Protein AF-A0A659UK39-F1 (afdb_monomer)

Solvent-accessible surface area (backbone atoms only — not comparable to full-atom values): 6750 Å² total; per-residue (Å²): 63,24,23,70,84,41,58,67,58,41,40,75,67,81,35,50,94,50,55,87,34,50,70,42,90,97,42,38,68,63,32,34,38,48,92,80,35,88,89,19,87,55,72,42,58,64,63,29,46,33,50,43,53,34,47,54,51,33,53,52,32,57,78,67,73,54,85,78,88,35,75,26,52,36,42,49,49,34,52,74,39,67,55,28,52,52,27,50,53,51,34,60,75,66,70,50,77,64,46,74,44,77,52,73,73,78,50,48,101,53,75,50,84,62,97,88,90

pLDDT: mean 92.14, std 10.5, range [47.19, 98.5]

Radius of gyration: 15.26 Å; Cα contacts (8 Å, |Δi|>4): 176; chains: 1; bounding box: 42×20×41 Å

Foldseek 3Di:
DQALPCLVVCCVQPCVVQSVCEPHVVGHDSGQDVVVDVSSVDGHRDALCQLQVLQVVQVVCVVVVHDDAREGEHELLSCPDVSNVVSVVVCVVVVTRHHYHYPYDCDDVHRHDDPSD

Secondary structure (DSSP, 8-state):
--STT-HHHHIIIIIGGGGGGBTSTTSB-SS--TTT-TT--S---STT-HHHHHHHHHHHHHHTT-----EEEEEHHHHTSHHHHHHHHHHHHTT---EEEEE--S-SSSS--STT-

Mean predicted aligned error: 4.18 Å

Nearest PDB structures (foldseek):
  8a45-assembly1_D  TM=9.956E-01  e=1.708E-13  Pseudomonas aeruginosa LESB58
  8a5k-assembly2_B  TM=9.932E-01  e=4.489E-13  Pseudomonas aeruginosa LESB58
  8a5k-assembly2_E  TM=9.924E-01  e=4.787E-13  Pseudomonas aeruginosa LESB58
  8a45-assembly1_B  TM=9.937E-01  e=6.607E-13  Pseudomonas aeruginosa LESB58
  8a45-assembly1_A  TM=9.928E-01  e=9.118E-13  Pseudomonas aeruginosa LESB58

Sequence (117 aa):
DVGHQAYPHKILTGRRDRIRTLRQEGGLSGFTRRAESEYDPFGAAHSSTSISAGLGMAAARDLSGGRNNVISVIGDGAMSAGMAYEAMNNAGALDARLIVILNDNDMSIAPPTGAMS

Structure (mmCIF, N/CA/C/O backbone):
data_AF-A0A659UK39-F1
#
_entry.id   AF-A0A659UK39-F1
#
loop_
_atom_site.group_PDB
_atom_site.id
_atom_site.type_symbol
_atom_site.label_atom_id
_atom_site.label_alt_id
_atom_site.label_comp_id
_atom_site.label_asym_id
_atom_site.label_entity_id
_atom_site.label_seq_id
_atom_site.pdbx_PDB_ins_code
_atom_site.Cartn_x
_atom_site.Cartn_y
_atom_site.Cartn_z
_atom_site.occupancy
_atom_site.B_iso_or_equiv
_atom_site.auth_seq_id
_atom_site.auth_comp_id
_atom_site.auth_asym_id
_atom_site.auth_atom_id
_atom_site.pdbx_PDB_model_num
ATOM 1 N N . ASP A 1 1 ? 2.819 -1.716 0.590 1.00 94.94 1 ASP A N 1
ATOM 2 C CA . ASP A 1 1 ? 3.777 -0.636 0.878 1.00 94.94 1 ASP A CA 1
ATOM 3 C C . ASP A 1 1 ? 4.925 -0.704 -0.114 1.00 94.94 1 ASP A C 1
ATOM 5 O O . ASP A 1 1 ? 5.263 -1.819 -0.488 1.00 94.94 1 ASP A O 1
ATOM 9 N N . VAL A 1 2 ? 5.483 0.422 -0.571 1.00 94.75 2 VAL A N 1
ATOM 10 C CA . VAL A 1 2 ? 6.459 0.541 -1.683 1.00 94.75 2 VAL A CA 1
ATOM 11 C C . VAL A 1 2 ? 5.956 0.008 -3.037 1.00 94.75 2 VAL A C 1
ATOM 13 O O . VAL A 1 2 ? 5.951 0.742 -4.016 1.00 94.75 2 VAL A O 1
ATOM 16 N N . GLY A 1 3 ? 5.502 -1.244 -3.119 1.00 94.44 3 GLY A N 1
ATOM 17 C CA . GLY A 1 3 ? 4.922 -1.869 -4.312 1.00 94.44 3 GLY A CA 1
ATOM 18 C C . GLY A 1 3 ? 5.904 -2.710 -5.132 1.00 94.44 3 GLY A C 1
ATOM 19 O O . GLY A 1 3 ? 5.491 -3.321 -6.114 1.00 94.44 3 GLY A O 1
ATOM 20 N N . HIS A 1 4 ? 7.178 -2.782 -4.734 1.00 93.31 4 HIS A N 1
ATOM 21 C CA . HIS A 1 4 ? 8.207 -3.577 -5.419 1.00 93.31 4 HIS A CA 1
ATOM 22 C C . HIS A 1 4 ? 7.979 -5.094 -5.286 1.00 93.31 4 HIS A C 1
ATOM 24 O O . HIS A 1 4 ? 8.384 -5.861 -6.152 1.00 93.31 4 HIS A O 1
ATOM 30 N N . GLN A 1 5 ? 7.277 -5.518 -4.236 1.00 94.44 5 GLN A N 1
ATOM 31 C CA . GLN A 1 5 ? 6.864 -6.895 -3.973 1.00 94.44 5 GLN A CA 1
ATOM 32 C C . GLN A 1 5 ? 5.565 -7.297 -4.701 1.00 94.44 5 GLN A C 1
ATOM 34 O O . GLN A 1 5 ? 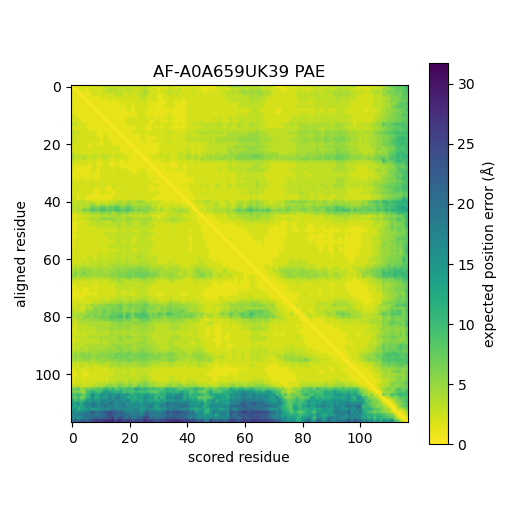5.109 -8.431 -4.592 1.00 94.44 5 GLN A O 1
ATOM 39 N N . ALA A 1 6 ? 4.939 -6.384 -5.451 1.00 96.69 6 ALA A N 1
ATOM 40 C CA . ALA A 1 6 ? 3.604 -6.583 -6.019 1.00 96.69 6 ALA A CA 1
ATOM 41 C C . ALA A 1 6 ? 3.596 -7.234 -7.418 1.00 96.69 6 ALA A C 1
ATOM 43 O O . ALA A 1 6 ? 2.592 -7.162 -8.127 1.00 96.69 6 ALA A O 1
ATOM 44 N N . TYR A 1 7 ? 4.685 -7.864 -7.868 1.00 96.94 7 TYR A N 1
ATOM 45 C CA . TYR A 1 7 ? 4.716 -8.471 -9.209 1.00 96.94 7 TYR A CA 1
ATOM 46 C C . TYR A 1 7 ? 3.735 -9.648 -9.353 1.00 96.94 7 TYR A C 1
ATOM 48 O O . TYR A 1 7 ? 3.014 -9.669 -10.354 1.00 96.94 7 TYR A O 1
ATOM 56 N N . PRO A 1 8 ? 3.601 -10.572 -8.375 1.00 97.81 8 PRO A N 1
ATOM 57 C CA . PRO A 1 8 ? 2.556 -11.596 -8.418 1.00 97.81 8 PRO A CA 1
ATOM 58 C C . PRO A 1 8 ? 1.149 -10.996 -8.491 1.00 97.81 8 PRO A C 1
ATOM 60 O O . PRO A 1 8 ? 0.336 -11.450 -9.290 1.00 97.81 8 PRO A O 1
ATOM 63 N N . HIS A 1 9 ? 0.884 -9.918 -7.741 1.00 97.75 9 HIS A N 1
ATOM 64 C CA . HIS A 1 9 ? -0.373 -9.168 -7.837 1.00 97.75 9 HIS A CA 1
ATOM 65 C C . HIS A 1 9 ? -0.628 -8.688 -9.267 1.00 97.75 9 H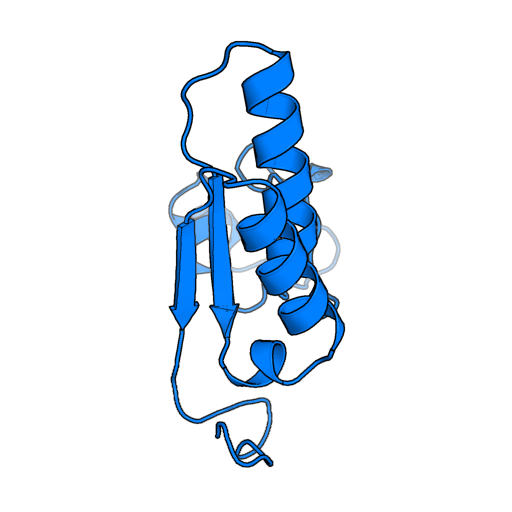IS A C 1
ATOM 67 O O . HIS A 1 9 ? -1.694 -8.963 -9.809 1.00 97.75 9 HIS A O 1
ATOM 73 N N . LYS A 1 10 ? 0.356 -8.061 -9.930 1.00 98.00 10 LYS A N 1
ATOM 74 C CA . LYS A 1 10 ?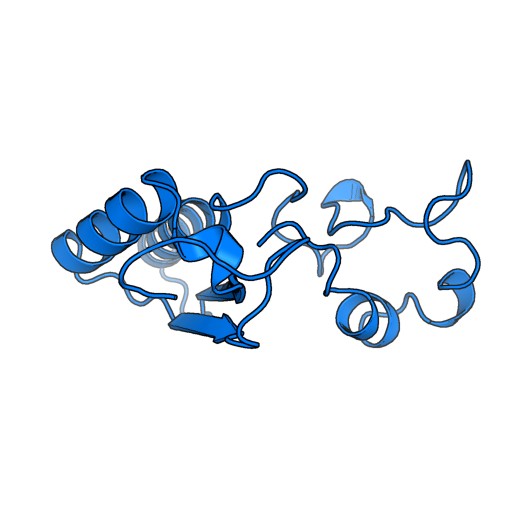 0.222 -7.641 -11.338 1.00 98.00 10 LYS A CA 1
ATOM 75 C C . LYS A 1 10 ? -0.082 -8.825 -12.265 1.00 98.00 10 LYS A C 1
ATOM 77 O O . LYS A 1 10 ? -0.987 -8.731 -13.092 1.00 98.00 10 LYS A O 1
ATOM 82 N N . ILE A 1 11 ? 0.624 -9.946 -12.104 1.00 98.38 11 ILE A N 1
ATOM 83 C CA . ILE A 1 11 ? 0.404 -11.165 -12.899 1.00 98.38 11 ILE A CA 1
ATOM 84 C C . ILE A 1 11 ? -1.035 -11.672 -12.745 1.00 98.38 11 ILE A C 1
ATOM 86 O O . ILE A 1 11 ? -1.688 -11.953 -13.749 1.00 98.38 11 ILE A O 1
ATOM 90 N N . LEU A 1 12 ? -1.527 -11.763 -11.508 1.00 98.50 12 LEU A N 1
ATOM 91 C CA . LEU A 1 12 ? -2.856 -12.293 -11.187 1.00 98.50 12 LEU A CA 1
ATOM 92 C C . LEU A 1 12 ? -4.000 -11.341 -11.558 1.00 98.50 12 LEU A C 1
ATOM 94 O O . LEU A 1 12 ? -5.141 -11.771 -11.672 1.00 98.50 12 LEU A O 1
ATOM 98 N N . THR A 1 13 ? -3.703 -10.063 -11.789 1.00 98.31 13 THR A N 1
ATOM 99 C CA . THR A 1 13 ? -4.691 -9.017 -12.102 1.00 98.31 13 THR A CA 1
ATOM 100 C C . THR A 1 13 ? -4.599 -8.565 -13.560 1.00 98.31 13 THR A C 1
ATOM 102 O O . THR A 1 13 ? -4.559 -7.375 -13.873 1.00 98.31 13 THR A O 1
ATOM 105 N N . GLY A 1 14 ? -4.510 -9.540 -14.470 1.00 97.69 14 GLY A N 1
ATOM 106 C CA . GLY A 1 14 ? -4.635 -9.326 -15.916 1.00 97.69 14 GLY A CA 1
ATOM 107 C C . GLY A 1 14 ? -3.390 -8.793 -16.630 1.00 97.69 14 GLY A C 1
ATOM 108 O O . GLY A 1 14 ? -3.466 -8.473 -17.812 1.00 97.69 14 GLY A O 1
ATOM 109 N N . ARG A 1 15 ? -2.228 -8.697 -15.964 1.00 98.12 15 ARG A N 1
ATOM 110 C CA . ARG A 1 15 ? -0.997 -8.137 -16.567 1.00 98.12 15 ARG A CA 1
ATOM 111 C C . ARG A 1 15 ? 0.105 -9.172 -16.805 1.00 98.12 15 ARG A C 1
ATOM 113 O O . ARG A 1 15 ? 1.255 -8.798 -17.033 1.00 98.12 15 ARG A O 1
ATOM 120 N N . ARG A 1 16 ? -0.229 -10.469 -16.792 1.00 97.94 16 ARG A N 1
ATOM 121 C CA . ARG A 1 16 ? 0.723 -11.573 -17.013 1.00 97.94 16 ARG A CA 1
ATOM 122 C C . ARG A 1 16 ? 1.520 -11.420 -18.311 1.00 97.94 16 ARG A C 1
ATOM 124 O O . ARG A 1 16 ? 2.744 -11.497 -18.265 1.00 97.94 16 ARG A O 1
ATOM 131 N N . ASP A 1 17 ? 0.858 -11.146 -19.431 1.00 97.94 17 ASP A N 1
ATOM 132 C CA . ASP A 1 17 ? 1.517 -11.095 -20.749 1.00 97.94 17 ASP A CA 1
ATOM 133 C C . ASP A 1 17 ? 2.466 -9.898 -20.894 1.00 97.94 17 ASP A C 1
ATOM 135 O O . ASP A 1 17 ? 3.432 -9.937 -21.653 1.00 97.94 17 ASP A O 1
ATOM 139 N N . ARG A 1 18 ? 2.238 -8.847 -20.099 1.00 97.25 18 ARG A N 1
ATOM 140 C CA . ARG A 1 18 ? 3.063 -7.634 -20.064 1.00 97.25 18 ARG A CA 1
ATOM 141 C C . ARG A 1 18 ? 4.135 -7.663 -18.976 1.00 97.25 18 ARG A C 1
ATOM 143 O O . ARG A 1 18 ? 4.929 -6.733 -18.891 1.00 97.25 18 ARG A O 1
ATOM 150 N N . ILE A 1 19 ? 4.212 -8.705 -18.142 1.00 97.25 19 ILE A N 1
ATOM 151 C CA . ILE A 1 19 ? 5.114 -8.691 -16.978 1.00 97.25 19 ILE A CA 1
ATOM 152 C C . ILE A 1 19 ? 6.593 -8.555 -17.368 1.00 97.25 19 ILE A C 1
ATOM 154 O O . ILE A 1 19 ? 7.387 -7.992 -16.622 1.00 97.25 19 ILE A O 1
ATOM 158 N N . ARG A 1 20 ? 6.961 -9.009 -18.572 1.00 97.44 20 ARG A N 1
ATOM 159 C CA . ARG A 1 20 ? 8.326 -8.895 -19.106 1.00 97.44 20 ARG A CA 1
ATOM 160 C C . ARG A 1 20 ? 8.715 -7.472 -19.518 1.00 97.44 20 ARG A C 1
ATOM 162 O O . ARG A 1 20 ? 9.897 -7.222 -19.713 1.00 97.44 20 ARG A O 1
ATOM 169 N N . THR A 1 21 ? 7.760 -6.545 -19.617 1.00 97.88 21 THR A N 1
ATOM 170 C CA . THR A 1 21 ? 8.016 -5.128 -19.932 1.00 97.88 21 THR A CA 1
ATOM 171 C C . THR A 1 21 ? 8.155 -4.274 -18.669 1.00 97.88 21 THR A C 1
ATOM 173 O O . THR A 1 21 ? 8.025 -3.054 -18.718 1.00 97.88 21 THR A O 1
ATOM 176 N N . LEU A 1 22 ? 8.301 -4.884 -17.495 1.00 97.12 22 LEU A N 1
ATOM 177 C CA . LEU A 1 22 ? 8.337 -4.158 -16.231 1.00 97.12 22 LEU A CA 1
ATOM 178 C C . LEU A 1 22 ? 9.589 -3.265 -16.138 1.00 97.12 22 LEU A C 1
ATOM 180 O O . LEU A 1 22 ? 10.693 -3.706 -16.444 1.00 97.12 22 LEU A O 1
ATOM 184 N N . ARG A 1 23 ? 9.403 -2.006 -15.715 1.00 95.69 23 ARG A N 1
ATOM 185 C CA . ARG A 1 23 ? 10.417 -0.929 -15.650 1.00 95.69 23 ARG A CA 1
ATOM 186 C C . ARG A 1 23 ? 11.039 -0.528 -16.995 1.00 95.69 23 ARG A C 1
ATOM 188 O O . ARG A 1 23 ? 12.044 0.174 -17.007 1.00 95.69 23 ARG A O 1
ATOM 195 N N . GLN A 1 24 ? 10.438 -0.932 -18.111 1.00 97.31 24 GLN A N 1
ATOM 196 C CA . GLN A 1 24 ? 10.822 -0.463 -19.442 1.00 97.31 24 GLN A CA 1
ATOM 197 C C . GLN A 1 24 ? 9.981 0.753 -19.840 1.00 97.31 24 GLN A C 1
ATOM 199 O O . GLN A 1 24 ? 8.855 0.925 -19.365 1.00 97.31 24 GLN A O 1
ATOM 204 N N . GLU A 1 25 ? 10.516 1.595 -20.723 1.00 96.31 25 GLU A N 1
ATOM 205 C CA . GLU A 1 25 ? 9.759 2.697 -21.320 1.00 96.31 25 GLU A CA 1
ATOM 206 C C . GLU A 1 25 ? 8.504 2.162 -22.034 1.00 96.31 25 GLU A C 1
ATOM 208 O O . GLU A 1 25 ? 8.552 1.138 -22.713 1.00 96.31 25 GLU A O 1
ATOM 213 N N . GLY A 1 26 ? 7.348 2.796 -21.807 1.00 95.00 26 GLY A N 1
ATOM 214 C CA . GLY A 1 26 ? 6.044 2.308 -22.295 1.00 95.00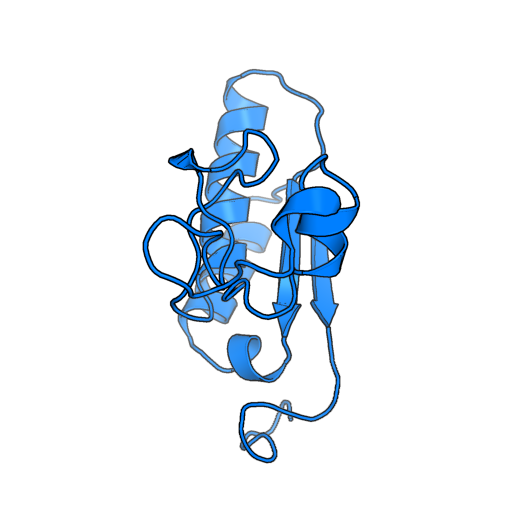 26 GLY A CA 1
ATOM 215 C C . GLY A 1 26 ? 5.547 1.001 -21.646 1.00 95.00 26 GLY A C 1
ATOM 216 O O . GLY A 1 26 ? 4.443 0.531 -21.937 1.00 95.00 26 GLY A O 1
ATOM 217 N N . GLY A 1 27 ? 6.343 0.413 -20.753 1.00 97.06 27 GLY A N 1
ATOM 218 C CA . GLY A 1 27 ? 6.079 -0.840 -20.064 1.00 97.06 27 GLY A CA 1
ATOM 219 C C . GLY A 1 27 ? 5.283 -0.697 -18.765 1.00 97.06 27 GLY A C 1
ATOM 220 O O . GLY A 1 27 ? 4.640 0.320 -18.501 1.00 97.06 27 GLY A O 1
ATOM 221 N N . LEU A 1 28 ? 5.305 -1.751 -17.942 1.00 97.62 28 LEU A N 1
ATOM 222 C CA . LEU A 1 28 ? 4.641 -1.739 -16.633 1.00 97.62 28 LEU A CA 1
ATOM 223 C C . LEU A 1 28 ? 5.518 -1.020 -15.609 1.00 97.62 28 LEU A C 1
ATOM 225 O O . LEU A 1 28 ? 6.739 -1.179 -15.597 1.00 97.62 28 LEU A O 1
ATOM 229 N N . SER A 1 29 ? 4.894 -0.287 -14.696 1.00 97.00 29 SER A N 1
ATOM 230 C CA . SER A 1 29 ? 5.567 0.281 -13.535 1.00 97.00 29 SER A CA 1
ATOM 231 C C . SER A 1 29 ? 6.165 -0.821 -12.657 1.00 97.00 29 SER A C 1
ATOM 233 O O . SER A 1 29 ? 5.569 -1.882 -12.462 1.00 97.00 29 SER A O 1
ATOM 235 N N . GLY A 1 30 ? 7.321 -0.538 -12.052 1.00 96.50 30 GLY A N 1
ATOM 236 C CA . GLY A 1 30 ? 7.910 -1.384 -11.010 1.00 96.50 30 GLY A CA 1
ATOM 237 C C . GLY A 1 30 ? 7.173 -1.340 -9.667 1.00 96.50 30 GLY A C 1
ATOM 238 O O . GLY A 1 30 ? 7.578 -2.037 -8.743 1.00 96.50 30 GLY A O 1
ATOM 239 N N . PHE A 1 31 ? 6.120 -0.531 -9.559 1.00 97.12 31 PHE A N 1
ATOM 240 C CA . PHE A 1 31 ? 5.302 -0.337 -8.363 1.00 97.12 31 PHE A CA 1
ATOM 241 C C . PHE A 1 31 ? 3.814 -0.374 -8.732 1.00 97.12 31 PHE A C 1
ATOM 243 O O . PHE A 1 31 ? 3.454 -0.331 -9.915 1.00 97.12 31 PHE A O 1
ATOM 250 N N . THR A 1 32 ? 2.924 -0.427 -7.741 1.00 96.56 32 THR A N 1
ATOM 251 C CA . THR A 1 32 ? 1.487 -0.252 -7.990 1.00 96.56 32 THR A CA 1
ATOM 252 C C . THR A 1 32 ? 1.215 1.166 -8.486 1.00 96.56 32 THR A C 1
ATOM 254 O O . THR A 1 32 ? 1.712 2.143 -7.922 1.00 96.56 32 THR A O 1
ATOM 257 N N . ARG A 1 33 ? 0.444 1.293 -9.568 1.00 96.56 33 ARG A N 1
ATOM 258 C CA . ARG A 1 33 ? 0.149 2.581 -10.203 1.00 96.56 33 ARG A CA 1
ATOM 259 C C . ARG A 1 33 ? -1.328 2.650 -10.570 1.00 96.56 33 ARG A C 1
ATOM 261 O O . ARG A 1 33 ? -1.777 1.917 -11.439 1.00 96.56 33 ARG A O 1
ATOM 268 N N . ARG A 1 34 ? -2.047 3.612 -9.987 1.00 96.06 34 ARG A N 1
ATOM 269 C CA . ARG A 1 34 ? -3.500 3.801 -10.184 1.00 96.06 34 ARG A CA 1
ATOM 270 C C . ARG A 1 34 ? -3.918 3.907 -11.652 1.00 96.06 34 ARG A C 1
ATOM 272 O O . ARG A 1 34 ? -4.919 3.338 -12.052 1.00 96.06 34 ARG A O 1
ATOM 279 N N . ALA A 1 35 ? -3.130 4.617 -12.461 1.00 95.88 35 ALA A N 1
ATOM 280 C CA . ALA A 1 35 ? -3.400 4.774 -13.892 1.00 95.88 35 ALA A CA 1
ATOM 281 C C . ALA A 1 35 ? -3.098 3.510 -14.725 1.00 95.88 35 ALA A C 1
ATOM 283 O O . ALA A 1 35 ? -3.425 3.472 -15.904 1.00 95.88 35 ALA A O 1
ATOM 284 N N . GLU A 1 36 ? -2.428 2.505 -14.151 1.00 97.06 36 GLU A N 1
ATOM 285 C CA . GLU A 1 36 ? -2.079 1.260 -14.845 1.00 97.06 36 GLU A CA 1
ATOM 286 C C . GLU A 1 36 ? -3.151 0.178 -14.674 1.00 97.06 36 GLU A C 1
ATOM 288 O O . GLU A 1 36 ? -3.290 -0.678 -15.545 1.00 97.06 36 GLU A O 1
ATOM 293 N N . SER A 1 37 ? -3.877 0.178 -13.552 1.00 97.31 37 SER A N 1
ATOM 294 C CA . SER A 1 37 ? -4.863 -0.855 -13.238 1.00 97.31 37 SER A CA 1
ATOM 295 C C . SER A 1 37 ? -5.832 -0.407 -12.145 1.00 97.31 37 SER A C 1
ATOM 297 O O . SER A 1 37 ? -5.417 0.200 -11.158 1.00 97.31 37 SER A O 1
ATOM 299 N N . GLU A 1 38 ? -7.104 -0.791 -12.273 1.00 96.94 38 GLU A N 1
ATOM 300 C CA . GLU A 1 38 ? -8.110 -0.653 -11.208 1.00 96.94 38 GLU A CA 1
ATOM 301 C C . GLU A 1 38 ? -7.736 -1.433 -9.935 1.00 96.94 38 GLU A C 1
ATOM 303 O O . GLU A 1 38 ? -8.104 -1.045 -8.829 1.00 96.94 38 GLU A O 1
ATOM 308 N N . TYR A 1 39 ? -6.934 -2.493 -10.082 1.00 97.31 39 TYR A N 1
ATOM 309 C CA . TYR A 1 39 ? -6.444 -3.313 -8.977 1.00 97.31 39 TYR A CA 1
ATOM 310 C C . TYR A 1 39 ? -5.264 -2.677 -8.225 1.00 97.31 39 TYR A C 1
ATOM 312 O O . TYR A 1 39 ? -4.769 -3.261 -7.263 1.00 97.31 39 TYR A O 1
ATOM 320 N N . ASP A 1 40 ? -4.790 -1.500 -8.644 1.00 96.94 40 ASP A N 1
ATOM 321 C CA . ASP A 1 40 ? -3.726 -0.749 -7.976 1.00 96.94 40 ASP A CA 1
ATOM 322 C C . ASP A 1 40 ? -4.338 0.486 -7.274 1.00 96.94 40 ASP A C 1
ATOM 324 O O . ASP A 1 40 ? -4.175 1.612 -7.750 1.00 96.94 40 ASP A O 1
ATOM 328 N N . PRO A 1 41 ? -5.044 0.319 -6.134 1.00 91.69 41 PRO A N 1
ATOM 329 C CA . PRO A 1 41 ? -5.874 1.374 -5.535 1.00 91.69 41 PRO A CA 1
ATOM 330 C C . PRO A 1 41 ? -5.063 2.568 -5.013 1.00 91.69 41 PRO A C 1
ATOM 332 O O . PRO A 1 41 ? -5.578 3.680 -4.883 1.00 91.69 41 PRO A O 1
ATOM 335 N N . PHE A 1 42 ? -3.776 2.350 -4.736 1.00 91.88 42 PHE A N 1
ATOM 336 C CA . PHE A 1 42 ? -2.848 3.339 -4.209 1.00 91.88 42 PHE A CA 1
ATOM 337 C C . PHE A 1 42 ? -1.556 3.361 -5.032 1.00 91.88 42 PHE A C 1
ATOM 339 O O . PHE A 1 42 ? -0.976 2.316 -5.349 1.00 91.88 42 PHE A O 1
ATOM 346 N N . GLY A 1 43 ? -1.107 4.569 -5.381 1.00 88.56 43 GLY A N 1
ATOM 347 C CA . GLY A 1 43 ? 0.196 4.771 -6.006 1.00 88.56 43 GLY A CA 1
ATOM 348 C C . GLY A 1 43 ? 1.277 4.686 -4.940 1.00 88.56 43 GLY A C 1
ATOM 349 O O . GLY A 1 43 ? 1.312 5.530 -4.053 1.00 88.56 43 GLY A O 1
ATOM 350 N N . ALA A 1 44 ? 2.131 3.671 -5.023 1.00 87.62 44 ALA A N 1
ATOM 351 C CA . ALA A 1 44 ? 3.211 3.454 -4.069 1.00 87.62 44 ALA A CA 1
ATOM 352 C C . ALA A 1 44 ? 4.578 3.731 -4.714 1.00 87.62 44 ALA A C 1
ATOM 354 O O . ALA A 1 44 ? 4.691 3.793 -5.937 1.00 87.62 44 ALA A O 1
ATOM 355 N N . ALA A 1 45 ? 5.592 3.932 -3.875 1.00 89.19 45 ALA A N 1
ATOM 356 C CA . ALA A 1 45 ? 7.024 3.878 -4.193 1.00 89.19 45 ALA A CA 1
ATOM 357 C C . ALA A 1 45 ? 7.799 4.246 -2.924 1.00 89.19 45 ALA A C 1
ATOM 359 O O . ALA A 1 45 ? 8.685 3.520 -2.491 1.00 89.19 45 ALA A O 1
ATOM 360 N N . HIS A 1 46 ? 7.405 5.345 -2.278 1.00 92.88 46 HIS A N 1
ATOM 361 C CA . HIS A 1 46 ? 7.903 5.684 -0.951 1.00 92.88 46 HIS A CA 1
ATOM 362 C C . HIS A 1 46 ? 7.378 4.692 0.087 1.00 92.88 46 HIS A C 1
ATOM 364 O O . HIS A 1 46 ? 6.212 4.278 0.041 1.00 92.88 46 HIS A O 1
ATOM 370 N N . SER A 1 47 ? 8.265 4.312 1.002 1.00 92.56 47 SER A N 1
ATOM 371 C CA . SER A 1 47 ? 7.959 3.379 2.075 1.00 92.56 47 SER A CA 1
ATOM 372 C C . SER A 1 47 ? 7.062 4.005 3.137 1.00 92.56 47 SER A C 1
ATOM 374 O O . SER A 1 47 ? 6.978 5.226 3.265 1.00 92.56 47 SER A O 1
ATOM 376 N N . SER A 1 48 ? 6.435 3.142 3.930 1.00 94.69 48 SER A N 1
ATOM 377 C CA . SER A 1 48 ? 5.755 3.469 5.188 1.00 94.69 48 SER A CA 1
ATOM 378 C C . SER A 1 48 ? 4.461 4.272 5.031 1.00 94.69 48 SER A C 1
ATOM 380 O O . SER A 1 48 ? 3.903 4.762 6.008 1.00 94.69 48 SER A O 1
ATOM 382 N N . THR A 1 49 ? 3.956 4.386 3.801 1.00 96.00 49 THR A N 1
ATOM 383 C CA . THR A 1 49 ? 2.766 5.178 3.451 1.00 96.00 49 THR A CA 1
ATOM 384 C C . THR A 1 49 ? 1.469 4.365 3.472 1.00 96.00 49 THR A C 1
ATOM 386 O O . THR A 1 49 ? 0.377 4.932 3.527 1.00 96.00 49 THR A O 1
ATOM 389 N N . 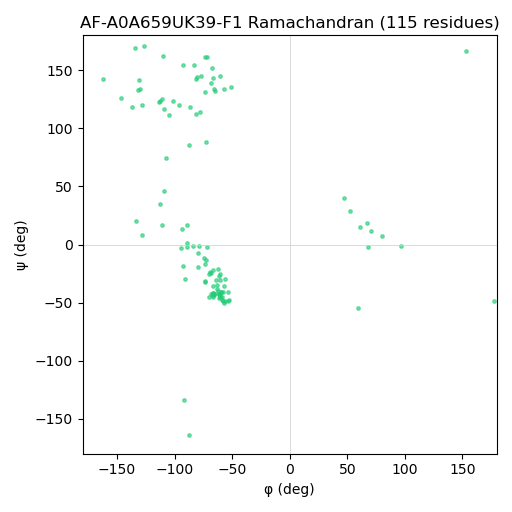SER A 1 50 ? 1.548 3.031 3.422 1.00 96.69 50 SER A N 1
ATOM 390 C CA . SER A 1 50 ? 0.379 2.189 3.132 1.00 96.69 50 SER A CA 1
ATOM 391 C C . SER A 1 50 ? -0.631 2.065 4.271 1.00 96.69 50 SER A C 1
ATOM 393 O O . SER A 1 50 ? -1.818 1.914 3.988 1.00 96.69 50 SER A O 1
ATOM 395 N N . ILE A 1 51 ? -0.212 2.125 5.540 1.00 97.12 51 ILE A N 1
ATOM 396 C CA . ILE A 1 51 ? -1.149 2.054 6.676 1.00 97.12 51 ILE A CA 1
ATOM 397 C C . ILE A 1 51 ? -1.977 3.339 6.736 1.00 97.12 51 ILE A C 1
ATOM 399 O O . ILE A 1 51 ? -3.198 3.265 6.810 1.00 97.12 51 ILE A O 1
ATOM 403 N N . SER A 1 52 ? -1.335 4.504 6.594 1.00 96.81 52 SER A N 1
ATOM 404 C CA . SER A 1 52 ? -2.022 5.804 6.573 1.00 96.81 52 SER A CA 1
ATOM 405 C C . SER A 1 52 ? -2.999 5.904 5.394 1.00 96.81 52 SER A C 1
ATOM 407 O O . SER A 1 52 ? -4.171 6.242 5.565 1.00 96.81 52 SER A O 1
ATOM 409 N N . ALA A 1 53 ? -2.561 5.499 4.195 1.00 97.00 53 ALA A N 1
ATOM 410 C CA . ALA A 1 53 ? -3.434 5.443 3.024 1.00 97.00 53 ALA A CA 1
ATOM 411 C C . ALA A 1 53 ? -4.610 4.467 3.218 1.00 97.00 53 ALA A C 1
ATOM 413 O O . ALA A 1 53 ? -5.748 4.795 2.881 1.00 97.00 53 ALA A O 1
ATOM 414 N N . GLY A 1 54 ? -4.346 3.287 3.789 1.00 97.44 54 GLY A N 1
ATOM 415 C CA . GLY A 1 54 ? -5.368 2.299 4.128 1.00 97.44 54 GLY A CA 1
ATOM 416 C C . GLY A 1 54 ? -6.379 2.835 5.142 1.00 97.44 54 GLY A C 1
ATOM 417 O O . GLY A 1 54 ? -7.580 2.673 4.950 1.00 97.44 54 GLY A O 1
ATOM 418 N N . LEU A 1 55 ? -5.928 3.551 6.171 1.00 97.75 55 LEU A N 1
ATOM 419 C CA . LEU A 1 55 ? -6.808 4.192 7.146 1.00 97.75 55 LEU A CA 1
ATOM 420 C C . LEU A 1 55 ? -7.744 5.210 6.478 1.00 97.75 55 LEU A C 1
ATOM 422 O O . LEU A 1 55 ? -8.950 5.179 6.714 1.00 97.75 55 LEU A O 1
ATOM 426 N N . GLY A 1 56 ? -7.222 6.043 5.572 1.00 97.50 56 GLY A N 1
ATOM 427 C CA . GLY A 1 56 ? -8.045 6.964 4.783 1.00 97.50 56 GLY A CA 1
ATOM 428 C C . GLY A 1 56 ? -9.096 6.247 3.927 1.00 97.50 56 GLY A C 1
ATOM 429 O O . GLY A 1 56 ? -10.252 6.668 3.873 1.00 97.50 56 GLY A O 1
ATOM 430 N N . MET A 1 57 ? -8.732 5.124 3.299 1.00 97.56 57 MET A N 1
ATOM 431 C CA . MET A 1 57 ? -9.678 4.298 2.537 1.00 97.56 57 MET A CA 1
ATOM 432 C C . MET A 1 57 ? -10.731 3.629 3.431 1.00 97.56 57 MET A C 1
ATOM 434 O O . MET A 1 57 ? -11.885 3.508 3.021 1.00 97.56 57 MET A O 1
ATOM 438 N N . ALA A 1 58 ? -10.363 3.209 4.644 1.00 97.88 58 ALA A N 1
ATOM 439 C CA . ALA A 1 58 ? -11.290 2.634 5.617 1.00 97.88 58 ALA A CA 1
ATOM 440 C C . ALA A 1 58 ? -12.303 3.681 6.105 1.00 97.88 58 ALA A C 1
ATOM 442 O O . ALA A 1 58 ? -13.503 3.420 6.077 1.00 97.88 58 ALA A O 1
ATOM 443 N N . ALA A 1 59 ? -11.838 4.888 6.433 1.00 97.44 59 ALA A N 1
ATOM 444 C CA . ALA A 1 59 ? -12.712 5.999 6.797 1.00 97.44 59 ALA A CA 1
ATOM 445 C C . ALA A 1 59 ? -13.678 6.360 5.653 1.00 97.44 59 ALA A C 1
ATOM 447 O O . ALA A 1 59 ? -14.881 6.495 5.867 1.00 97.44 59 ALA A O 1
ATOM 448 N N . ALA A 1 60 ? -13.179 6.449 4.414 1.00 97.50 60 ALA A N 1
ATOM 449 C CA . ALA A 1 60 ? -14.014 6.726 3.246 1.00 97.50 60 ALA A CA 1
ATOM 450 C C . ALA A 1 60 ? -15.064 5.630 2.991 1.00 97.50 60 ALA A C 1
ATOM 452 O O . ALA A 1 60 ? -16.211 5.943 2.658 1.00 97.50 60 ALA A O 1
ATOM 453 N N . ARG A 1 61 ? -14.702 4.350 3.171 1.00 97.50 61 ARG A N 1
ATOM 454 C CA . ARG A 1 61 ? -15.647 3.224 3.117 1.00 97.50 61 ARG A CA 1
ATOM 455 C C . ARG A 1 61 ? -16.771 3.416 4.130 1.00 97.50 61 ARG A C 1
ATOM 457 O O . ARG A 1 61 ? -17.930 3.285 3.742 1.00 97.50 61 ARG A O 1
ATOM 464 N N . ASP A 1 62 ? -16.441 3.703 5.386 1.00 96.50 62 ASP A N 1
ATOM 465 C CA . ASP A 1 62 ? -17.430 3.802 6.467 1.00 96.50 62 ASP A CA 1
ATOM 466 C C . ASP A 1 62 ? -18.397 4.965 6.229 1.00 96.50 62 ASP A C 1
ATOM 468 O O . ASP A 1 62 ? -19.612 4.785 6.316 1.00 96.50 62 ASP A O 1
ATOM 472 N N . LEU A 1 63 ? -17.879 6.119 5.792 1.00 97.19 63 LEU A N 1
ATOM 473 C CA . LEU A 1 63 ? -18.692 7.268 5.375 1.00 97.19 63 LEU A CA 1
ATOM 474 C C . LEU A 1 63 ? -19.616 6.952 4.191 1.00 97.19 63 LEU A C 1
ATOM 476 O O . LEU A 1 63 ? -20.695 7.527 4.075 1.00 97.19 63 LEU A O 1
ATOM 480 N N . SER A 1 64 ? -19.206 6.031 3.319 1.00 97.50 64 SER A N 1
ATOM 481 C CA . SER A 1 64 ? -19.986 5.603 2.154 1.00 97.50 64 SER A CA 1
ATOM 482 C C . SER A 1 64 ? -20.938 4.435 2.456 1.00 97.50 64 SER A C 1
ATOM 484 O O . SER A 1 64 ? -21.585 3.931 1.540 1.00 97.50 64 SER A O 1
ATOM 486 N N . GLY A 1 65 ? -21.004 3.948 3.704 1.00 97.06 65 GLY A N 1
ATOM 487 C CA . GLY A 1 65 ? -21.789 2.762 4.075 1.00 97.06 65 GLY A CA 1
ATOM 488 C C . GLY A 1 65 ? -21.268 1.448 3.469 1.00 97.06 65 GLY A C 1
ATOM 489 O O . GLY A 1 65 ? -22.004 0.463 3.373 1.00 97.06 65 GLY A O 1
ATOM 490 N N . GLY A 1 66 ? -20.010 1.430 3.022 1.00 96.88 66 GLY A N 1
ATOM 491 C CA . GLY A 1 66 ? -19.375 0.279 2.390 1.00 96.88 66 GLY A CA 1
ATOM 492 C C . GLY A 1 66 ? -19.023 -0.830 3.383 1.00 96.88 66 GLY A C 1
ATOM 493 O O . GLY A 1 66 ? -18.911 -0.621 4.588 1.00 96.88 66 GLY A O 1
ATOM 494 N N . ARG A 1 67 ? -18.812 -2.046 2.868 1.00 96.25 67 ARG A N 1
ATOM 495 C CA . ARG A 1 67 ? -18.461 -3.228 3.686 1.00 96.25 67 ARG A CA 1
ATOM 496 C C . ARG A 1 67 ? -17.222 -3.973 3.195 1.00 96.25 67 ARG A C 1
ATOM 498 O O . ARG A 1 67 ? -16.936 -5.069 3.676 1.00 96.25 67 ARG A O 1
ATOM 505 N N . ASN A 1 68 ? -16.502 -3.407 2.228 1.00 96.50 68 ASN A N 1
ATOM 506 C CA . ASN A 1 68 ? -15.276 -4.003 1.714 1.00 96.50 68 ASN A CA 1
ATOM 507 C C . ASN A 1 68 ? -14.164 -3.989 2.773 1.00 96.50 68 ASN A C 1
ATOM 509 O O . ASN A 1 68 ? -14.098 -3.121 3.645 1.00 96.50 68 ASN A O 1
ATOM 513 N N . ASN A 1 69 ? -13.260 -4.958 2.674 1.00 97.56 69 ASN A N 1
ATOM 514 C CA . ASN A 1 69 ? -12.063 -4.973 3.500 1.00 97.56 69 ASN A CA 1
ATOM 515 C C . ASN A 1 69 ? -11.051 -3.963 2.953 1.00 97.56 69 ASN A C 1
ATOM 517 O O . ASN A 1 69 ? -10.935 -3.787 1.739 1.00 97.56 69 ASN A O 1
ATOM 521 N N . VAL A 1 70 ? -10.309 -3.331 3.858 1.00 97.94 70 VAL A N 1
ATOM 522 C CA . VAL A 1 70 ? -9.124 -2.544 3.517 1.00 97.94 70 VAL A CA 1
ATOM 523 C C . VAL A 1 70 ? -7.925 -3.270 4.100 1.00 97.94 70 VAL A C 1
ATOM 525 O O . VAL A 1 70 ? -7.921 -3.591 5.289 1.00 97.94 70 VAL A O 1
ATOM 528 N N . ILE A 1 71 ? -6.966 -3.597 3.235 1.00 97.94 71 ILE A N 1
ATOM 529 C CA . ILE A 1 71 ? -5.822 -4.444 3.563 1.00 97.94 71 ILE A CA 1
ATOM 530 C C . ILE A 1 71 ? -4.546 -3.717 3.146 1.00 97.94 71 ILE A C 1
ATOM 532 O O . ILE A 1 71 ? -4.356 -3.430 1.963 1.00 97.94 71 ILE A O 1
ATOM 536 N N . SER A 1 72 ? -3.663 -3.460 4.106 1.00 97.31 72 SER A N 1
ATOM 537 C CA . SER A 1 72 ? -2.342 -2.877 3.869 1.00 97.31 72 SER A CA 1
ATOM 538 C C . SER A 1 72 ? -1.267 -3.934 4.094 1.00 97.31 72 SER A C 1
ATOM 540 O O . SER A 1 72 ? -1.110 -4.434 5.201 1.00 97.31 72 SER A O 1
ATOM 542 N N . VAL A 1 73 ? -0.517 -4.277 3.044 1.00 97.12 73 VAL A N 1
ATOM 543 C CA . VAL A 1 73 ? 0.645 -5.179 3.135 1.00 97.12 73 VAL A CA 1
ATOM 544 C C . VAL A 1 73 ? 1.908 -4.338 3.261 1.00 97.12 73 VAL A C 1
ATOM 546 O O . VAL A 1 73 ? 2.195 -3.551 2.356 1.00 97.12 73 VAL A O 1
ATOM 549 N N . ILE A 1 74 ? 2.666 -4.490 4.341 1.00 96.19 74 ILE A N 1
ATOM 550 C CA . ILE A 1 74 ? 3.857 -3.690 4.652 1.00 96.19 74 ILE A CA 1
ATOM 551 C C . ILE A 1 74 ? 5.025 -4.602 5.031 1.00 96.19 74 ILE A C 1
ATOM 553 O O . ILE A 1 74 ? 4.808 -5.629 5.657 1.00 96.19 74 ILE A O 1
ATOM 557 N N . GLY A 1 75 ? 6.242 -4.267 4.598 1.00 93.75 75 GLY A N 1
ATOM 558 C CA . GLY A 1 75 ? 7.449 -4.988 5.022 1.00 93.75 75 GLY A CA 1
ATOM 559 C C . GLY A 1 75 ? 7.957 -4.490 6.376 1.00 93.75 75 GLY A C 1
ATOM 560 O O . GLY A 1 75 ? 7.733 -3.324 6.708 1.00 93.75 75 GLY A O 1
ATOM 561 N N . ASP A 1 76 ? 8.672 -5.334 7.112 1.00 89.25 76 ASP A N 1
ATOM 562 C CA . ASP A 1 76 ? 9.347 -5.023 8.382 1.00 89.25 76 ASP A CA 1
ATOM 563 C C . ASP A 1 76 ? 10.258 -3.788 8.273 1.00 89.25 76 ASP A C 1
ATOM 565 O O . ASP A 1 76 ? 10.094 -2.825 9.027 1.00 89.25 76 ASP A O 1
ATOM 569 N N . GLY A 1 77 ? 11.099 -3.704 7.236 1.00 86.44 77 GLY A N 1
ATOM 570 C CA . GLY A 1 77 ? 11.927 -2.520 6.994 1.00 86.44 77 GLY A CA 1
ATOM 571 C C . GLY A 1 77 ? 11.122 -1.217 6.862 1.00 86.44 77 GLY A C 1
ATOM 572 O O . GLY A 1 77 ? 11.550 -0.166 7.341 1.00 86.44 77 GLY A O 1
ATOM 573 N N . ALA A 1 78 ? 9.924 -1.270 6.269 1.00 88.00 78 ALA A N 1
ATOM 574 C CA . ALA A 1 78 ? 9.042 -0.109 6.125 1.00 88.00 78 ALA A CA 1
ATOM 575 C C . ALA A 1 78 ? 8.259 0.224 7.411 1.00 88.00 78 ALA A C 1
ATOM 577 O O . ALA A 1 78 ? 7.810 1.363 7.557 1.00 88.00 78 ALA A O 1
ATOM 578 N N . MET A 1 79 ? 8.117 -0.717 8.348 1.00 90.00 79 MET A N 1
ATOM 579 C CA . MET A 1 79 ? 7.496 -0.465 9.653 1.00 90.00 79 MET A CA 1
ATOM 580 C C . MET A 1 79 ? 8.354 0.416 10.557 1.00 90.00 79 MET A C 1
ATOM 582 O O . MET A 1 79 ? 7.811 1.113 11.405 1.00 90.00 79 MET A O 1
ATOM 58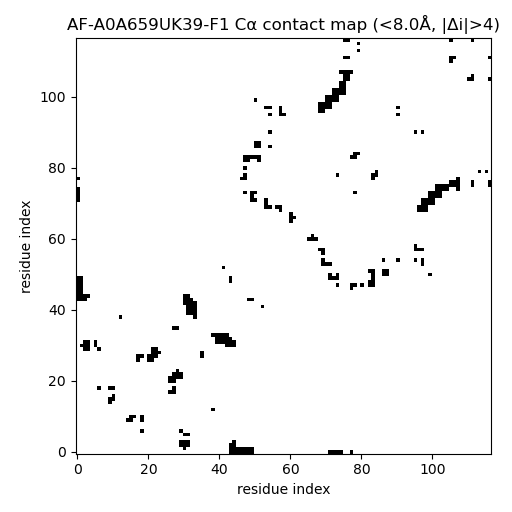6 N N . SER A 1 80 ? 9.674 0.430 10.360 1.00 83.88 80 SER A N 1
ATOM 587 C CA . SER A 1 80 ? 10.609 1.214 11.181 1.00 83.88 80 SER A CA 1
ATOM 588 C C . SER A 1 80 ? 10.392 2.735 11.121 1.00 83.88 80 SER A C 1
ATOM 590 O O . SER A 1 80 ? 10.813 3.455 12.028 1.00 83.88 80 SER A O 1
ATOM 592 N N . ALA A 1 81 ? 9.725 3.252 10.084 1.00 87.69 81 ALA A N 1
ATOM 593 C CA . ALA A 1 81 ? 9.517 4.687 9.936 1.00 87.69 81 ALA A CA 1
ATOM 594 C C . ALA A 1 81 ? 8.345 5.199 10.784 1.00 87.69 81 ALA A C 1
ATOM 596 O O . ALA A 1 81 ? 7.276 4.590 10.845 1.00 87.69 81 ALA A O 1
ATOM 597 N N . GLY A 1 82 ? 8.500 6.403 11.343 1.00 91.06 82 GLY A N 1
ATOM 598 C CA . GLY A 1 82 ? 7.499 7.019 12.221 1.00 91.06 82 GLY A CA 1
ATOM 599 C C . GLY A 1 82 ? 6.098 7.154 11.610 1.00 91.06 82 GLY A C 1
ATOM 600 O O . GLY A 1 82 ? 5.117 7.055 12.338 1.00 91.06 82 GLY A O 1
ATOM 601 N N . MET A 1 83 ? 5.980 7.302 10.285 1.00 93.00 83 MET A N 1
ATOM 602 C CA . MET A 1 83 ? 4.683 7.373 9.594 1.00 93.00 83 MET A CA 1
ATOM 603 C C . MET A 1 83 ? 3.860 6.085 9.741 1.00 93.00 83 MET A C 1
ATOM 605 O O . MET A 1 83 ? 2.640 6.152 9.861 1.00 93.00 83 MET A O 1
ATOM 609 N N . ALA A 1 84 ? 4.509 4.916 9.773 1.00 92.62 84 ALA A N 1
ATOM 610 C CA . ALA A 1 84 ? 3.811 3.653 9.993 1.00 92.62 84 ALA A CA 1
ATOM 611 C C . ALA A 1 84 ? 3.263 3.572 11.429 1.00 92.62 84 ALA A C 1
ATOM 613 O O . ALA A 1 84 ? 2.109 3.192 11.624 1.00 92.62 84 ALA A O 1
ATOM 614 N N . TYR A 1 85 ? 4.052 3.998 12.421 1.00 93.12 85 TYR A N 1
ATOM 615 C CA . TYR A 1 85 ? 3.632 4.042 13.827 1.00 93.12 85 TYR A CA 1
ATOM 616 C C . TYR A 1 85 ? 2.529 5.068 14.091 1.00 93.12 85 TYR A C 1
ATOM 618 O O . TYR A 1 85 ? 1.573 4.763 14.801 1.00 93.12 85 TYR A O 1
ATOM 626 N N . GLU A 1 86 ? 2.635 6.268 13.518 1.00 96.38 86 GLU A N 1
ATOM 627 C CA . GLU A 1 86 ? 1.586 7.288 13.604 1.00 96.38 86 GLU A CA 1
ATOM 628 C C . GLU A 1 86 ? 0.270 6.745 13.044 1.00 96.38 86 GLU A C 1
ATOM 630 O O . GLU A 1 86 ? -0.747 6.770 13.736 1.00 96.38 86 GLU A O 1
ATOM 635 N N . ALA A 1 87 ? 0.309 6.142 11.854 1.00 95.81 87 ALA A N 1
ATOM 636 C CA . ALA A 1 87 ? -0.878 5.594 11.219 1.00 95.81 87 ALA A CA 1
ATOM 637 C C . ALA A 1 87 ? -1.511 4.440 12.014 1.00 95.81 87 ALA A C 1
ATOM 639 O O . ALA A 1 87 ? -2.736 4.357 12.085 1.00 95.81 87 ALA A O 1
ATOM 640 N N . MET A 1 88 ? -0.708 3.560 12.629 1.00 95.00 88 MET A N 1
ATOM 641 C CA . MET A 1 88 ? -1.230 2.502 13.506 1.00 95.00 88 MET A CA 1
ATOM 642 C C . MET A 1 88 ? -1.870 3.065 14.776 1.00 95.00 88 MET A C 1
ATOM 644 O O . MET A 1 88 ? -2.955 2.624 15.152 1.00 95.00 88 MET A O 1
ATOM 648 N N . ASN A 1 89 ? -1.239 4.056 15.414 1.00 95.75 89 ASN A N 1
ATOM 649 C CA . ASN A 1 89 ? -1.811 4.721 16.586 1.00 95.75 89 ASN A CA 1
ATOM 650 C C . ASN A 1 89 ? -3.146 5.390 16.247 1.00 95.75 89 ASN A C 1
ATOM 652 O O . ASN A 1 89 ? -4.114 5.258 16.992 1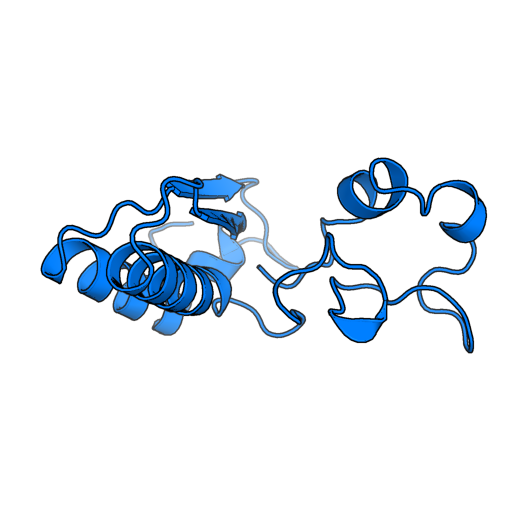.00 95.75 89 ASN A O 1
ATOM 656 N N . ASN A 1 90 ? -3.218 6.061 15.098 1.00 96.69 90 ASN A N 1
ATOM 657 C CA . ASN A 1 90 ? -4.436 6.708 14.631 1.00 96.69 90 ASN A CA 1
ATOM 658 C C . ASN A 1 90 ? -5.537 5.683 14.296 1.00 96.69 90 ASN A C 1
ATOM 660 O O . ASN A 1 90 ? -6.685 5.848 14.698 1.00 96.69 90 ASN A O 1
ATOM 664 N N . ALA A 1 91 ? -5.184 4.568 13.645 1.00 95.44 91 ALA A N 1
ATOM 665 C CA . ALA A 1 91 ? -6.126 3.480 13.382 1.00 95.44 91 ALA A CA 1
ATOM 666 C C . ALA A 1 91 ? -6.711 2.892 14.678 1.00 95.44 91 ALA A C 1
ATOM 668 O O . ALA A 1 91 ? -7.914 2.640 14.736 1.00 95.44 91 ALA A O 1
ATOM 669 N N . GLY A 1 92 ? -5.885 2.730 15.718 1.00 94.81 92 GLY A N 1
ATOM 670 C CA . GLY A 1 92 ? -6.333 2.296 17.043 1.00 94.81 92 GLY A CA 1
ATOM 671 C C . GLY A 1 92 ? -7.234 3.320 17.735 1.00 94.81 92 GLY A C 1
ATOM 672 O O . GLY A 1 92 ? -8.264 2.951 18.290 1.00 94.81 92 GLY A O 1
ATOM 673 N N . ALA A 1 93 ? -6.898 4.611 17.655 1.00 96.50 93 ALA A N 1
ATOM 674 C CA . ALA A 1 93 ? -7.710 5.683 18.235 1.00 96.50 93 ALA A CA 1
ATOM 675 C C . ALA A 1 93 ? -9.103 5.802 17.589 1.00 96.50 93 ALA A C 1
ATOM 677 O O . ALA A 1 93 ? -10.058 6.198 18.252 1.00 96.50 93 ALA A O 1
ATOM 678 N N . LEU A 1 94 ? -9.216 5.458 16.304 1.00 94.56 94 LEU A N 1
ATOM 679 C CA . LEU A 1 94 ? -10.467 5.491 15.546 1.00 94.56 94 LEU A CA 1
ATOM 680 C C . LEU A 1 94 ? -11.268 4.181 15.610 1.00 94.56 94 LEU A C 1
ATOM 682 O O . LEU A 1 94 ? -12.335 4.122 15.003 1.00 94.56 94 LEU A O 1
ATOM 686 N N . ASP A 1 95 ? -10.758 3.140 16.282 1.00 93.25 95 ASP A N 1
ATOM 687 C CA . ASP A 1 95 ? -11.299 1.770 16.225 1.00 93.25 95 ASP A CA 1
ATOM 688 C C . ASP A 1 95 ? -11.576 1.318 14.774 1.00 93.25 95 ASP A C 1
ATOM 690 O O . ASP A 1 95 ? -12.604 0.732 14.422 1.00 93.25 95 ASP A O 1
ATOM 694 N N . ALA A 1 96 ? -10.664 1.687 13.869 1.00 93.62 96 ALA A N 1
ATOM 695 C CA . ALA A 1 96 ? -10.887 1.540 12.443 1.00 93.62 96 ALA A CA 1
ATOM 696 C C . ALA A 1 96 ? -10.779 0.070 12.021 1.00 93.62 96 ALA A C 1
ATOM 698 O O . ALA A 1 96 ? -9.776 -0.603 12.265 1.00 93.62 96 ALA A O 1
ATOM 699 N N . ARG A 1 97 ? -11.766 -0.420 11.259 1.00 95.06 97 ARG A N 1
ATOM 700 C CA . ARG A 1 97 ? -11.680 -1.746 10.629 1.00 95.06 97 ARG A CA 1
ATOM 701 C C . ARG A 1 97 ? -10.680 -1.730 9.463 1.00 95.06 97 ARG A C 1
ATOM 703 O O . ARG A 1 97 ? -11.064 -1.511 8.307 1.00 95.06 97 ARG A O 1
ATOM 710 N N . LEU A 1 98 ? -9.415 -1.992 9.779 1.00 96.88 98 LEU A N 1
ATOM 711 C CA . LEU A 1 98 ? -8.268 -2.058 8.870 1.00 96.88 98 LEU A CA 1
ATOM 712 C C . LEU A 1 98 ? -7.469 -3.341 9.139 1.00 96.88 98 LEU A C 1
ATOM 714 O O . LEU A 1 98 ? -7.170 -3.660 10.284 1.00 96.88 98 LEU A O 1
ATOM 718 N N . ILE A 1 99 ? -7.111 -4.075 8.084 1.00 98.00 99 ILE A N 1
ATOM 719 C CA . ILE A 1 99 ? -6.255 -5.262 8.189 1.00 98.00 99 ILE A CA 1
ATOM 720 C C . ILE A 1 99 ? -4.848 -4.866 7.752 1.00 98.00 99 ILE A C 1
ATOM 722 O O . ILE A 1 99 ? -4.653 -4.399 6.630 1.00 98.00 99 ILE A O 1
ATOM 726 N N . VAL A 1 100 ? -3.861 -5.083 8.615 1.00 97.12 100 VAL A N 1
ATOM 727 C CA . VAL A 1 100 ? -2.449 -4.874 8.285 1.00 97.12 100 VAL A CA 1
ATOM 728 C C . VAL A 1 100 ? -1.758 -6.230 8.238 1.00 97.12 100 VAL A C 1
ATOM 730 O O . VAL A 1 100 ? -1.834 -7.002 9.189 1.00 97.12 100 VAL A O 1
ATOM 733 N N . ILE A 1 101 ? -1.108 -6.526 7.115 1.00 97.81 101 ILE A N 1
ATOM 734 C CA . ILE A 1 101 ? -0.276 -7.716 6.937 1.00 97.81 101 ILE A CA 1
ATOM 735 C C . ILE A 1 101 ? 1.175 -7.260 6.993 1.00 97.81 101 ILE A C 1
ATOM 737 O O . ILE A 1 101 ? 1.648 -6.577 6.081 1.00 97.81 101 ILE A O 1
ATOM 741 N N . LEU A 1 102 ? 1.865 -7.657 8.057 1.00 96.19 102 LEU A N 1
ATOM 742 C CA . LEU A 1 102 ? 3.306 -7.511 8.172 1.00 96.19 102 LEU A CA 1
ATOM 743 C C . LEU A 1 102 ? 3.983 -8.660 7.415 1.00 96.19 102 LEU A C 1
ATOM 745 O O . LEU A 1 102 ? 3.860 -9.822 7.791 1.00 96.19 102 LEU A O 1
ATOM 749 N N . ASN A 1 103 ? 4.655 -8.327 6.319 1.00 94.81 103 ASN A N 1
ATOM 750 C CA . ASN A 1 103 ? 5.553 -9.223 5.607 1.00 94.81 103 ASN A CA 1
ATOM 751 C C . ASN A 1 103 ? 6.941 -9.097 6.229 1.00 94.81 103 ASN A C 1
ATOM 753 O O . ASN A 1 103 ? 7.741 -8.285 5.767 1.00 94.81 103 ASN A O 1
ATOM 757 N N . ASP A 1 104 ? 7.161 -9.869 7.282 1.00 91.75 104 ASP A N 1
ATOM 758 C CA . ASP A 1 104 ? 8.426 -9.935 7.998 1.00 91.75 104 ASP A CA 1
ATOM 759 C C . ASP A 1 104 ? 9.349 -10.963 7.340 1.00 91.75 104 ASP A C 1
ATOM 761 O O . ASP A 1 104 ? 8.995 -12.140 7.213 1.00 91.75 104 ASP A O 1
ATOM 765 N N . ASN A 1 105 ? 10.492 -10.509 6.841 1.00 88.50 105 ASN A N 1
ATOM 766 C CA . ASN A 1 105 ? 11.504 -11.371 6.239 1.00 88.50 105 ASN A CA 1
ATOM 767 C C . ASN A 1 105 ? 12.919 -11.058 6.748 1.00 88.50 105 ASN A C 1
ATOM 769 O O . ASN A 1 105 ? 13.880 -11.424 6.065 1.00 88.50 105 ASN A O 1
ATOM 773 N N . ASP A 1 106 ? 13.027 -10.391 7.905 1.00 81.69 106 ASP A N 1
ATOM 774 C CA . ASP A 1 106 ? 14.272 -9.926 8.532 1.00 81.69 106 ASP A CA 1
ATOM 775 C C . ASP A 1 106 ? 15.166 -9.100 7.585 1.00 81.69 106 ASP A C 1
ATOM 777 O O . ASP A 1 106 ? 16.397 -9.128 7.682 1.00 81.69 106 ASP A O 1
ATOM 781 N N . MET A 1 107 ? 14.578 -8.405 6.603 1.00 70.25 107 MET A N 1
ATOM 782 C CA . MET A 1 107 ? 15.324 -7.751 5.529 1.00 70.25 107 MET A CA 1
ATOM 783 C C . MET A 1 107 ? 14.663 -6.450 5.059 1.00 70.25 107 MET A C 1
ATOM 785 O O . MET A 1 107 ? 13.546 -6.406 4.550 1.00 70.25 107 MET A O 1
ATOM 789 N N . SER A 1 108 ? 15.449 -5.371 5.066 1.00 69.12 108 SER A N 1
ATOM 790 C CA . SER A 1 108 ? 15.185 -4.200 4.224 1.00 69.12 108 SER A CA 1
ATOM 791 C C . SER A 1 108 ? 15.932 -4.360 2.884 1.00 69.12 108 SER A C 1
ATOM 793 O O . SER A 1 108 ? 15.908 -5.424 2.269 1.00 69.12 108 SER A O 1
ATOM 795 N N . ILE A 1 109 ? 16.633 -3.327 2.400 1.00 68.44 109 ILE A N 1
ATOM 796 C CA . ILE A 1 109 ? 17.655 -3.484 1.340 1.00 68.44 109 ILE A CA 1
ATOM 797 C C . ILE A 1 109 ? 18.927 -4.143 1.911 1.00 68.44 109 ILE A C 1
ATOM 799 O O . ILE A 1 109 ? 19.618 -4.889 1.222 1.00 68.44 109 ILE A O 1
ATOM 803 N N . ALA A 1 110 ? 19.210 -3.871 3.183 1.00 65.06 110 ALA A N 1
ATOM 804 C CA . ALA A 1 110 ? 20.242 -4.481 4.015 1.00 65.06 110 ALA A CA 1
ATOM 805 C C . ALA A 1 110 ? 19.571 -5.008 5.304 1.00 65.06 110 ALA A C 1
ATOM 807 O O . ALA A 1 110 ? 18.388 -4.702 5.510 1.00 65.06 110 ALA A O 1
ATOM 808 N N . PRO A 1 111 ? 20.276 -5.776 6.160 1.00 60.09 111 PRO A N 1
ATOM 809 C CA . PRO A 1 111 ? 19.714 -6.242 7.422 1.00 60.09 111 PRO A CA 1
ATOM 810 C C . PRO A 1 111 ? 19.103 -5.079 8.211 1.00 60.09 111 PRO A C 1
ATOM 812 O O . PRO A 1 111 ? 19.699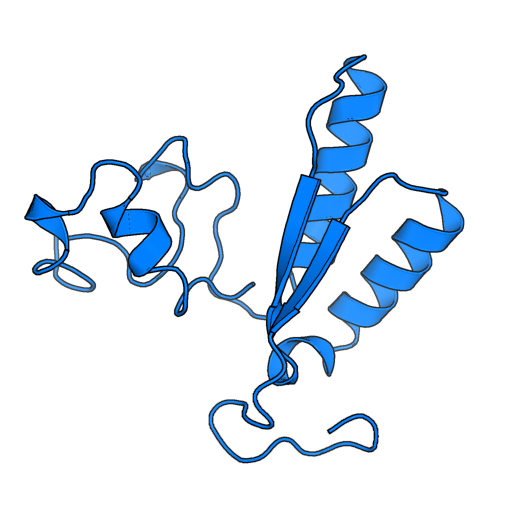 -3.993 8.252 1.00 60.09 111 PRO A O 1
ATOM 815 N N . PRO A 1 112 ? 17.905 -5.264 8.777 1.00 61.50 112 PRO A N 1
ATOM 816 C CA . PRO A 1 112 ? 17.195 -4.198 9.444 1.00 61.50 112 PRO A CA 1
ATOM 817 C C . PRO A 1 112 ? 17.959 -3.767 10.703 1.00 61.50 112 PRO A C 1
ATOM 819 O O . PRO A 1 112 ? 18.613 -4.554 11.384 1.00 61.50 112 PRO A O 1
ATOM 822 N N . THR A 1 113 ? 17.929 -2.466 10.979 1.00 62.53 113 THR A N 1
ATOM 823 C CA . THR A 1 113 ? 18.531 -1.869 12.174 1.00 62.53 113 THR A CA 1
ATOM 824 C C . THR A 1 113 ? 17.419 -1.311 13.051 1.00 62.53 113 THR A C 1
ATOM 826 O O . THR A 1 113 ? 16.676 -0.437 12.604 1.00 62.53 113 THR A O 1
ATOM 829 N N . GLY A 1 114 ? 17.331 -1.760 14.300 1.00 59.22 114 GLY A N 1
ATOM 830 C CA . GLY A 1 114 ? 16.300 -1.330 15.243 1.00 59.22 114 GLY A CA 1
ATOM 831 C C . GLY A 1 114 ? 16.020 -2.410 16.284 1.00 59.22 114 GLY A C 1
ATOM 832 O O . GLY A 1 114 ? 16.453 -3.541 16.131 1.00 59.22 114 GLY A O 1
ATOM 833 N N . ALA A 1 115 ? 15.318 -2.070 17.366 1.00 59.66 115 ALA A N 1
ATOM 834 C CA . ALA A 1 115 ? 14.925 -3.049 18.392 1.00 59.66 115 ALA A CA 1
ATOM 835 C C . ALA A 1 115 ? 13.689 -3.889 17.998 1.00 59.66 115 ALA A C 1
ATOM 837 O O . ALA A 1 115 ? 13.299 -4.794 18.726 1.00 59.66 115 ALA A O 1
ATOM 838 N N . MET A 1 116 ? 13.057 -3.540 16.876 1.00 54.62 116 MET A N 1
ATOM 839 C CA . MET A 1 116 ? 11.8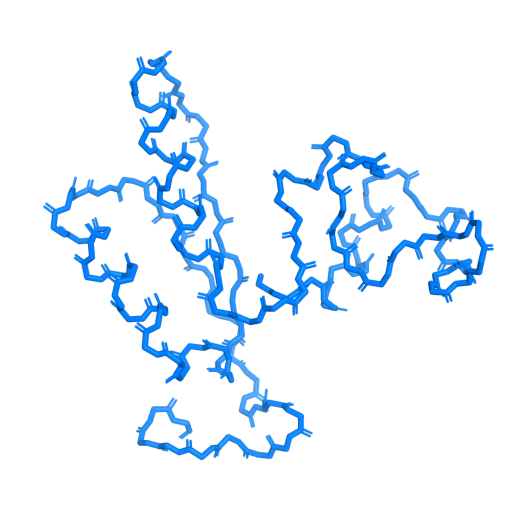87 -4.198 16.280 1.00 54.62 116 MET A CA 1
ATOM 840 C C . MET A 1 116 ? 12.289 -4.854 14.947 1.00 54.62 116 MET A C 1
ATOM 842 O O . MET A 1 116 ? 11.555 -4.770 13.966 1.00 54.62 116 MET A O 1
ATOM 846 N N . SER A 1 117 ? 13.517 -5.364 14.887 1.00 47.19 117 SER A N 1
ATOM 847 C CA . SER A 1 117 ? 14.211 -5.860 13.699 1.00 47.19 117 SER A CA 1
ATOM 848 C C . SER A 1 117 ? 14.902 -7.172 14.012 1.00 47.19 117 SER A C 1
ATOM 850 O O . SER A 1 117 ? 15.253 -7.363 15.200 1.00 47.19 117 SER A O 1
#